Protein 4ICI (pdb70)

Foldseek 3Di:
DWAEEEEEEDQDCQQVVLSVQLCVLVVYHYHYQAFPDHQDPQLVPPVDCPRVQNVLCDLPEGHTDDADPVLVRGQEYEYEAEQDPLAGRRNSVNRPVVGDQQNHEYEYEYEYPDDWNVSHLVVVCVVCVRHNYFYYGYPSDDHSVRSVVVCVVRVHD

B-factor: mean 17.78, std 9.66, range [7.6, 58.86]

CATH classification: 3.40.50.360

Solvent-accessible surface area: 8171 Å² total

Structure (mmCIF, N/CA/C/O backbone):
data_4ICI
#
_entry.id   4ICI
#
_cell.length_a   85.625
_cell.length_b   85.625
_cell.length_c   58.134
_cell.angle_alpha   90.000
_cell.angle_beta   90.000
_cell.angle_gamma   90.000
#
_symmetry.space_group_name_H-M   'I 41'
#
loop_
_entity.id
_entity.type
_entity.pdbx_description
1 polymer 'Putative flavoprotein'
2 non-polymer 'FLAVIN MONONUCLEOTIDE'
3 non-polymer 'UNKNOWN LIGAND'
4 non-polymer '4-(2-HYDROXYETHYL)-1-PIPERAZINE ETHANESULFONIC ACID'
5 non-polymer 1,2-ETHANEDIOL
6 water water
#
loop_
_atom_site.group_PDB
_atom_site.id
_atom_site.type_symbol
_atom_site.label_atom_id
_atom_site.label_alt_id
_atom_site.label_comp_id
_atom_site.label_asym_id
_atom_site.label_entity_id
_atom_site.label_seq_id
_atom_site.pdbx_PDB_ins_code
_atom_site.Cartn_x
_atom_site.Cartn_y
_atom_site.Cartn_z
_atom_site.occupancy
_atom_site.B_iso_or_equiv
_atom_site.auth_seq_id
_atom_site.auth_comp_id
_atom_site.auth_asym_id
_atom_site.auth_atom_id
_atom_site.pdbx_PDB_model_num
ATOM 1 N N . ASN A 1 13 ? 59.271 5.508 10.844 1.00 47.49 32 ASN A N 1
ATOM 2 C CA . ASN A 1 13 ? 58.589 6.260 11.937 1.00 45.62 32 ASN A CA 1
ATOM 3 C C . ASN A 1 13 ? 57.151 6.641 11.559 1.00 41.56 32 ASN A C 1
ATOM 4 O O . ASN A 1 13 ? 56.750 6.600 10.390 1.00 40.74 32 ASN A O 1
ATOM 9 N N . SER A 1 14 ? 56.385 7.019 12.572 1.00 37.23 33 SER A N 1
ATOM 10 C CA . SER A 1 14 ? 54.970 7.309 12.397 1.00 31.42 33 SER A CA 1
ATOM 11 C C . SER A 1 14 ? 54.701 8.611 11.620 1.00 26.90 33 SER A C 1
ATOM 12 O O . SER A 1 14 ? 55.516 9.549 11.650 1.00 27.78 33 SER A O 1
ATOM 15 N N . LYS A 1 15 ? 53.560 8.671 10.932 1.00 20.44 34 LYS A N 1
ATOM 16 C CA . LYS A 1 15 ? 53.021 9.974 10.512 1.00 18.63 34 LYS A CA 1
ATOM 17 C C . LYS A 1 15 ? 52.186 10.515 11.686 1.00 15.54 34 LYS A C 1
ATOM 18 O O . LYS A 1 15 ? 51.257 9.843 12.154 1.00 15.97 34 LYS A O 1
ATOM 24 N N . ILE A 1 16 ? 52.550 11.704 12.156 1.00 14.24 35 ILE A N 1
ATOM 25 C CA . ILE A 1 16 ? 52.037 12.265 13.407 1.00 13.43 35 ILE A CA 1
ATOM 26 C C . ILE A 1 16 ? 51.218 13.531 13.130 1.00 12.47 35 ILE A C 1
ATOM 27 O O . ILE A 1 16 ? 51.660 14.425 12.402 1.00 14.51 35 ILE A O 1
ATOM 32 N N . LEU A 1 17 ? 50.015 13.564 13.700 1.00 11.87 36 LEU A N 1
ATOM 33 C CA . LEU A 1 17 ? 49.191 14.753 13.769 1.00 11.77 36 LEU A CA 1
ATOM 34 C C . LEU A 1 17 ? 49.082 15.244 15.192 1.00 10.38 36 LEU A C 1
ATOM 35 O O . LEU A 1 17 ? 48.911 14.438 16.126 1.00 11.18 36 LEU A O 1
ATOM 40 N N . VAL A 1 18 ? 49.221 16.562 15.341 1.00 10.40 37 VAL A N 1
ATOM 41 C CA . VAL A 1 18 ? 48.977 17.264 16.595 1.00 10.04 37 VAL A CA 1
ATOM 42 C C . VAL A 1 18 ? 47.703 18.084 16.391 1.00 9.52 37 VAL A C 1
ATOM 43 O O . VAL A 1 18 ? 47.745 19.159 15.792 1.00 11.50 37 VAL A O 1
ATOM 47 N N . ALA A 1 19 ? 46.591 17.541 16.857 1.00 10.00 38 ALA A N 1
ATOM 48 C CA . ALA A 1 19 ? 45.305 18.235 16.825 1.00 9.42 38 ALA A CA 1
ATOM 49 C C . ALA A 1 19 ? 45.129 18.962 18.146 1.00 9.54 38 ALA A C 1
ATOM 50 O O . ALA A 1 19 ? 45.492 18.433 19.199 1.00 11.79 38 ALA A O 1
ATOM 52 N N . TYR A 1 20 ? 44.573 20.171 18.106 1.00 8.89 39 TYR A N 1
ATOM 53 C CA . TYR A 1 20 ? 44.402 20.909 19.336 1.00 9.28 39 TYR A CA 1
ATOM 54 C C . TYR A 1 20 ? 43.307 21.935 19.251 1.00 9.35 39 TYR A C 1
ATOM 55 O O . TYR A 1 20 ? 43.083 22.520 18.177 1.00 10.21 39 TYR A O 1
ATOM 64 N N . PHE A 1 21 ? 42.673 22.156 20.393 1.00 9.33 40 PHE A N 1
ATOM 65 C CA . PHE A 1 21 ? 41.785 23.290 20.598 1.00 9.49 40 PHE A CA 1
ATOM 66 C C . PHE A 1 21 ? 42.480 24.267 21.548 1.00 9.94 40 PHE A C 1
ATOM 67 O O . PHE A 1 21 ? 43.082 23.874 22.555 1.00 9.11 40 PHE A O 1
ATOM 75 N N . SER A 1 22 ? 42.400 25.550 21.208 1.00 10.44 41 SER A N 1
ATOM 76 C CA . SER A 1 22 ? 42.934 26.600 22.047 1.00 11.33 41 SER A CA 1
ATOM 77 C C . SER A 1 22 ? 42.008 27.798 21.963 1.00 10.14 41 SER A C 1
ATOM 78 O O . SER A 1 22 ? 41.731 28.297 20.865 1.00 11.58 41 SER A O 1
ATOM 81 N N . ALA A 1 23 ? 41.530 28.261 23.105 1.00 10.47 42 ALA A N 1
ATOM 82 C CA . ALA A 1 23 ? 40.665 29.439 23.143 1.00 11.58 42 ALA A CA 1
ATOM 83 C C . ALA A 1 23 ? 41.424 30.744 23.298 1.00 13.76 42 ALA A C 1
ATOM 84 O O . ALA A 1 23 ? 41.009 31.769 22.713 1.00 17.86 42 ALA A O 1
ATOM 86 N N . THR A 1 24 ? 42.502 30.739 24.092 1.00 12.24 43 THR A N 1
ATOM 87 C CA . THR A 1 24 ? 43.328 31.935 24.273 1.00 14.05 43 THR A CA 1
ATOM 88 C C . THR A 1 24 ? 44.817 31.786 23.947 1.00 14.62 43 THR A C 1
ATOM 89 O O . THR A 1 24 ? 45.638 32.619 24.385 1.00 18.92 43 THR A O 1
ATOM 93 N N . GLY A 1 25 ? 45.173 30.765 23.177 1.00 12.21 44 GLY A N 1
ATOM 94 C CA . GLY A 1 25 ? 46.519 30.656 22.643 1.00 12.08 44 GLY A CA 1
ATOM 95 C C . GLY A 1 25 ? 47.496 29.784 23.413 1.00 11.97 44 GLY A C 1
ATOM 96 O O . GLY A 1 25 ? 48.529 29.410 22.876 1.00 13.01 44 GLY A O 1
ATOM 97 N N . THR A 1 26 ? 47.206 29.502 24.690 1.00 11.56 45 THR A N 1
ATOM 98 C CA . THR A 1 26 ? 48.170 28.803 25.551 1.00 12.55 45 THR A CA 1
ATOM 99 C C . THR A 1 26 ? 48.422 27.379 25.036 1.00 11.65 45 THR A C 1
ATOM 100 O O . THR A 1 26 ? 49.555 26.927 24.917 1.00 12.47 45 THR A O 1
ATOM 104 N N . THR A 1 27 ? 47.342 26.675 24.735 1.00 10.80 46 THR A N 1
ATOM 105 C CA . THR A 1 27 ? 47.451 25.321 24.207 1.00 11.47 46 THR A CA 1
ATOM 106 C C . THR A 1 27 ? 48.021 25.325 22.804 1.00 10.75 46 THR A C 1
ATOM 107 O O . THR A 1 27 ? 48.738 24.386 22.426 1.00 10.91 46 THR A O 1
ATOM 111 N N . ALA A 1 28 ? 47.722 26.351 22.012 1.00 10.73 47 ALA A N 1
ATOM 112 C CA . ALA A 1 28 ? 48.323 26.452 20.679 1.00 9.11 47 ALA A CA 1
ATOM 113 C C . ALA A 1 28 ? 49.860 26.493 20.780 1.00 10.84 47 ALA A C 1
ATOM 114 O O . ALA A 1 28 ? 50.572 25.887 19.975 1.00 11.20 47 ALA A O 1
ATOM 116 N N . ARG A 1 29 ? 50.368 27.240 21.763 1.00 11.48 48 ARG A N 1
ATOM 117 C CA . ARG A 1 29 ? 51.813 27.340 21.920 1.00 12.72 48 ARG A CA 1
ATOM 118 C C . ARG A 1 29 ? 52.412 26.005 22.337 1.00 11.29 48 ARG A C 1
ATOM 119 O O . ARG A 1 29 ? 53.472 25.608 21.816 1.00 12.87 48 ARG A O 1
ATOM 127 N N . ALA A 1 30 ? 51.731 25.286 23.238 1.00 11.68 49 ALA A N 1
ATOM 128 C CA . ALA A 1 30 ? 52.163 23.943 23.618 1.00 10.94 49 ALA A CA 1
ATOM 129 C C . ALA A 1 30 ? 52.156 23.010 22.400 1.00 9.41 49 ALA A C 1
ATOM 130 O O . ALA A 1 30 ? 53.098 22.245 22.162 1.00 12.15 49 ALA A O 1
ATOM 132 N N . ALA A 1 31 ? 51.083 23.070 21.630 1.00 10.33 50 ALA A N 1
ATOM 133 C CA . ALA A 1 31 ? 50.960 22.260 20.432 1.00 9.26 50 ALA A CA 1
ATOM 134 C C . ALA A 1 31 ? 52.095 22.516 19.431 1.00 10.63 50 ALA A C 1
ATOM 135 O O . ALA A 1 31 ? 52.609 21.606 18.783 1.00 11.10 50 ALA A O 1
ATOM 137 N N . GLU A 1 32 ? 52.420 23.791 19.257 1.00 9.94 51 GLU A N 1
ATOM 138 C CA . GLU A 1 32 ? 53.492 24.179 18.326 1.00 10.97 51 GLU A CA 1
ATOM 139 C C . GLU A 1 32 ? 54.837 23.601 18.743 1.00 9.89 51 GLU A C 1
ATOM 140 O O . GLU A 1 32 ? 55.585 23.090 17.889 1.00 12.08 51 GLU A O 1
ATOM 146 N N . LYS A 1 33 ? 55.121 23.650 20.045 1.00 11.08 52 LYS A N 1
ATOM 147 C CA . LYS A 1 33 ? 56.361 23.056 20.562 1.00 12.58 52 LYS A CA 1
ATOM 148 C C . LYS A 1 33 ? 56.365 21.537 20.344 1.00 12.48 52 LYS A C 1
ATOM 149 O O . LYS A 1 33 ? 57.369 20.958 19.920 1.00 14.40 52 LYS A O 1
ATOM 155 N N . LEU A 1 34 ? 55.234 20.889 20.643 1.00 12.22 53 LEU A N 1
ATOM 156 C CA . LEU A 1 34 ? 55.119 19.447 20.429 1.00 11.99 53 LEU A CA 1
ATOM 157 C C . LEU A 1 34 ? 55.321 19.070 18.962 1.00 13.07 53 LEU A C 1
ATOM 158 O O . LEU A 1 34 ? 56.110 18.179 18.629 1.00 13.39 53 LEU A O 1
ATOM 163 N N . GLY A 1 35 ? 54.612 19.757 18.066 1.00 11.55 54 GLY A N 1
ATOM 164 C CA . GLY A 1 35 ? 54.722 19.459 16.653 1.00 11.67 54 GLY A CA 1
ATOM 165 C C . GLY A 1 35 ? 56.137 19.679 16.128 1.00 12.18 54 GLY A C 1
ATOM 166 O O . GLY A 1 35 ? 56.637 18.858 15.369 1.00 14.94 54 GLY A O 1
ATOM 167 N N . ALA A 1 36 ? 56.776 20.775 16.556 1.00 13.21 55 ALA A N 1
ATOM 168 C CA . ALA A 1 36 ? 58.183 21.051 16.188 1.00 14.88 55 ALA A CA 1
ATOM 169 C C . ALA A 1 36 ? 59.097 19.926 16.655 1.00 16.96 55 ALA A C 1
ATOM 170 O O . ALA A 1 36 ? 59.984 19.491 15.905 1.00 20.43 55 ALA A O 1
ATOM 172 N N . ALA A 1 37 ? 58.837 19.412 17.851 1.00 14.99 56 ALA A N 1
ATOM 173 C CA . ALA A 1 37 ? 59.733 18.416 18.449 1.00 15.16 56 ALA A CA 1
ATOM 174 C C . ALA A 1 37 ? 59.659 17.093 17.701 1.00 16.23 56 ALA A C 1
ATOM 175 O O . ALA A 1 37 ? 60.673 16.390 17.549 1.00 20.77 56 ALA A O 1
ATOM 177 N N . VAL A 1 38 ? 58.459 16.725 17.270 1.00 16.72 57 VAL A N 1
ATOM 178 C CA . VAL A 1 38 ? 58.218 15.420 16.626 1.00 17.88 57 VAL A CA 1
ATOM 179 C C . VAL A 1 38 ? 58.125 15.476 15.106 1.00 17.50 57 VAL A C 1
ATOM 180 O O . VAL A 1 38 ? 57.998 14.437 14.462 1.00 20.86 57 VAL A O 1
ATOM 184 N N . GLY A 1 39 ? 58.200 16.675 14.527 1.00 17.41 58 GLY A N 1
ATOM 185 C CA . GLY A 1 39 ? 57.993 16.837 13.098 1.00 17.12 58 GLY A CA 1
ATOM 186 C C . GLY A 1 39 ? 56.590 16.506 12.660 1.00 17.28 58 GLY A C 1
ATOM 187 O O . GLY A 1 39 ? 56.393 15.984 11.559 1.00 20.82 58 GLY A O 1
ATOM 188 N N . GLY A 1 40 ? 55.618 16.821 13.522 1.00 15.64 59 GLY A N 1
ATOM 189 C CA . GLY A 1 40 ? 54.236 16.522 13.236 1.00 16.67 59 GLY A CA 1
ATOM 190 C C . GLY A 1 40 ? 53.503 17.659 12.543 1.00 15.32 59 GLY A C 1
ATOM 191 O O . GLY A 1 40 ? 53.850 18.832 12.706 1.00 19.22 59 GLY A O 1
ATOM 192 N N . ASP A 1 41 ? 52.468 17.301 11.802 1.00 13.98 60 ASP A N 1
ATOM 193 C CA . ASP A 1 41 ? 51.544 18.283 11.249 1.00 12.94 60 ASP A CA 1
ATOM 194 C C . ASP A 1 41 ? 50.678 1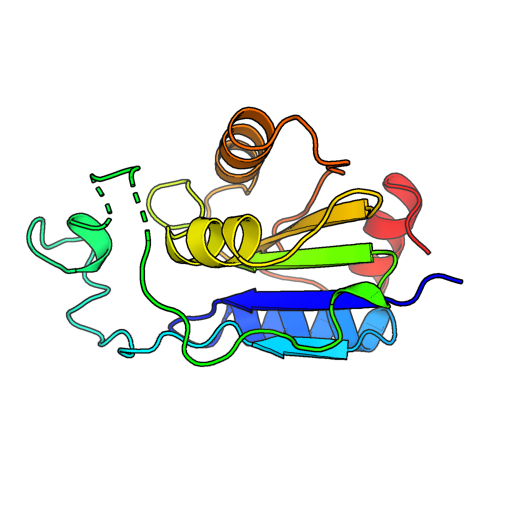8.782 12.384 1.00 12.54 60 ASP A C 1
ATOM 195 O O . ASP A 1 41 ? 50.369 18.012 13.271 1.00 15.02 60 ASP A O 1
ATOM 200 N N . LEU A 1 42 ? 50.272 20.051 12.342 1.00 11.81 61 LEU A N 1
ATOM 201 C CA . LEU A 1 42 ? 49.323 20.590 13.304 1.00 11.43 61 LEU A CA 1
ATOM 202 C C . LEU A 1 42 ? 47.966 20.824 12.655 1.00 12.64 61 LEU A C 1
ATOM 203 O O . LEU A 1 42 ? 47.907 21.287 11.510 1.00 15.08 61 LEU A O 1
ATOM 208 N N . TYR A 1 43 ? 46.902 20.513 13.405 1.00 11.99 62 TYR A N 1
ATOM 209 C CA . TYR A 1 43 ? 45.529 20.732 13.001 1.00 11.95 62 TYR A CA 1
ATOM 210 C C . TYR A 1 43 ? 44.824 21.512 14.123 1.00 11.13 62 TYR A C 1
ATOM 211 O O . TYR A 1 43 ? 44.459 20.950 15.162 1.00 10.76 62 TYR A O 1
ATOM 220 N N . PRO A 1 44 ? 44.643 22.834 13.924 1.00 11.45 63 PRO A N 1
ATOM 221 C CA . PRO A 1 44 ? 43.837 23.584 14.849 1.00 10.60 63 PRO A CA 1
ATOM 222 C C . PRO A 1 44 ? 42.357 23.175 14.706 1.00 10.53 63 PRO A C 1
ATOM 223 O O . PRO A 1 44 ? 41.775 23.207 13.607 1.00 13.25 63 PRO A O 1
ATOM 227 N N . ILE A 1 45 ? 41.763 22.788 15.826 1.00 10.36 64 ILE A N 1
ATOM 228 C CA . ILE A 1 45 ? 40.341 22.449 15.895 1.00 10.84 64 ILE A CA 1
ATOM 229 C C . ILE A 1 45 ? 39.612 23.776 16.082 1.00 11.32 64 ILE A C 1
ATOM 230 O O . ILE A 1 45 ? 39.594 24.312 17.197 1.00 13.05 64 ILE A O 1
ATOM 235 N N . ALA A 1 46 ? 39.073 24.319 14.983 1.00 11.98 65 ALA A N 1
ATOM 236 C CA . ALA A 1 46 ? 38.508 25.653 14.988 1.00 12.13 65 ALA A CA 1
ATOM 237 C C . ALA A 1 46 ? 37.006 25.589 15.202 1.00 10.91 65 ALA A C 1
ATOM 238 O O . ALA A 1 46 ? 36.285 24.950 14.432 1.00 12.96 65 ALA A O 1
ATOM 240 N N . PRO A 1 47 ? 36.516 26.228 16.253 1.00 10.26 66 PRO A N 1
ATOM 241 C CA . PRO A 1 47 ? 35.076 26.294 16.414 1.00 10.53 66 PRO A CA 1
ATOM 242 C C . PRO A 1 47 ? 34.377 27.071 15.298 1.00 9.95 66 PRO A C 1
ATOM 243 O O . PRO A 1 47 ? 34.851 28.116 14.865 1.00 11.47 66 PRO A O 1
ATOM 247 N N . ALA A 1 48 ? 33.233 26.574 14.862 1.00 9.73 67 ALA A N 1
ATOM 248 C CA . ALA A 1 48 ? 32.423 27.280 13.900 1.00 9.45 67 ALA A CA 1
ATOM 249 C C . ALA A 1 48 ? 31.971 28.651 14.434 1.00 9.24 67 ALA A C 1
ATOM 250 O O . ALA A 1 48 ? 31.859 29.606 13.663 1.00 12.67 67 ALA A O 1
ATOM 252 N N . GLN A 1 49 ? 31.728 28.730 15.736 1.00 9.22 68 GLN A N 1
ATOM 253 C CA . GLN A 1 49 ? 31.457 29.987 16.406 1.00 9.79 68 GLN A CA 1
ATOM 254 C C . GLN A 1 49 ? 32.552 30.221 17.429 1.00 9.33 68 GLN A C 1
ATOM 255 O O . GLN A 1 49 ? 32.615 29.528 18.457 1.00 10.82 68 GLN A O 1
ATOM 261 N N . PRO A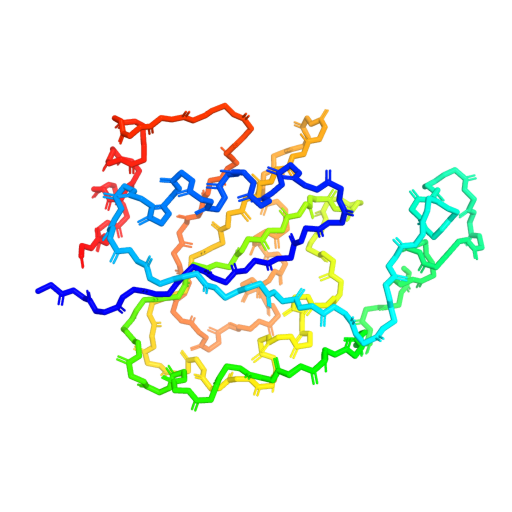 1 50 ? 33.452 31.187 17.160 1.00 9.28 69 PRO A N 1
ATOM 262 C CA . PRO A 1 50 ? 34.539 31.472 18.109 1.00 9.87 69 PRO A CA 1
ATOM 263 C C . PRO A 1 50 ? 34.090 31.768 19.536 1.00 10.00 69 PRO A C 1
ATOM 264 O O . PRO A 1 50 ? 33.027 32.338 19.754 1.00 10.51 69 PRO A O 1
ATOM 268 N N . TYR A 1 51 ? 34.946 31.413 20.503 1.00 10.96 70 TYR A N 1
ATOM 269 C CA . TYR A 1 51 ? 34.714 31.701 21.899 1.00 9.40 70 TYR A CA 1
ATOM 270 C C . TYR A 1 51 ? 35.187 33.100 22.240 1.00 11.57 70 TYR A C 1
ATOM 271 O O . TYR A 1 51 ? 36.360 33.437 22.040 1.00 14.15 70 TYR A O 1
ATOM 280 N N . THR A 1 52 ? 34.264 33.890 22.759 1.00 11.09 71 THR A N 1
ATOM 281 C CA . THR A 1 52 ? 34.554 35.231 23.269 1.00 11.61 71 THR A CA 1
ATOM 282 C C . THR A 1 52 ? 35.030 35.175 24.728 1.00 12.89 71 THR A C 1
ATOM 283 O O . THR A 1 52 ? 34.903 34.176 25.424 1.00 11.70 71 THR A O 1
ATOM 287 N N . SER A 1 53 ? 35.556 36.293 25.223 1.00 12.54 72 SER A N 1
ATOM 288 C CA A SER A 1 53 ? 35.915 36.359 26.643 0.60 12.84 72 SER A CA 1
ATOM 289 C CA B SER A 1 53 ? 35.915 36.402 26.645 0.40 13.17 72 SER A CA 1
ATOM 290 C C . SER A 1 53 ? 34.706 36.072 27.528 1.00 12.93 72 SER A C 1
ATOM 291 O O . SER A 1 53 ? 34.813 35.349 28.525 1.00 13.90 72 SER A O 1
ATOM 296 N N . ALA A 1 54 ? 33.540 36.607 27.165 1.00 11.97 73 ALA A N 1
ATOM 297 C CA . ALA A 1 54 ? 32.335 36.344 27.921 1.00 13.31 73 ALA A CA 1
ATOM 298 C C . ALA A 1 54 ? 32.004 34.850 27.947 1.00 11.48 73 ALA A C 1
ATOM 299 O O . ALA A 1 54 ? 31.609 34.311 28.987 1.00 12.71 73 ALA A O 1
ATOM 301 N N . ASP A 1 55 ? 32.157 34.190 26.802 1.00 10.84 74 ASP A N 1
ATOM 302 C CA . 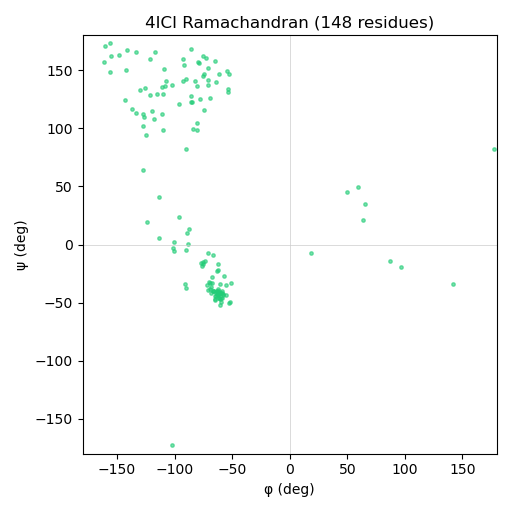ASP A 1 55 ? 31.927 32.761 26.714 1.00 11.47 74 ASP A CA 1
ATOM 303 C C . ASP A 1 55 ? 32.773 31.983 27.715 1.00 10.74 74 ASP A C 1
ATOM 304 O O . ASP A 1 55 ? 32.360 30.916 28.187 1.00 11.53 74 ASP A O 1
ATOM 309 N N . LEU A 1 56 ? 33.989 32.482 27.954 1.00 11.65 75 LEU A N 1
ATOM 310 C CA . LEU A 1 56 ? 34.982 31.824 28.814 1.00 11.52 75 LEU A CA 1
ATOM 311 C C . LEU A 1 56 ? 34.902 32.205 30.295 1.00 12.00 75 LEU A C 1
ATOM 312 O O . LEU A 1 56 ? 35.761 31.815 31.084 1.00 14.16 75 LEU A O 1
ATOM 317 N N . ASP A 1 57 ? 33.852 32.915 30.685 1.00 12.64 76 ASP A N 1
ATOM 318 C CA . ASP A 1 57 ? 33.724 33.386 32.055 1.00 14.35 76 ASP A CA 1
ATOM 319 C C . ASP A 1 57 ? 33.205 32.252 32.932 1.00 15.21 76 ASP A C 1
ATOM 320 O O . ASP A 1 57 ? 32.001 31.988 33.015 1.00 15.74 76 ASP A O 1
ATOM 325 N N . TRP A 1 58 ? 34.141 31.591 33.617 1.00 15.90 77 TRP A N 1
ATOM 326 C CA . TRP A 1 58 ? 33.789 30.494 34.526 1.00 16.28 77 TRP A CA 1
ATOM 327 C C . TRP A 1 58 ? 33.082 30.925 35.809 1.00 18.65 77 TRP A C 1
ATOM 328 O O . TRP A 1 58 ? 32.594 30.072 36.542 1.00 21.04 77 TRP A O 1
ATOM 339 N N . ASN A 1 59 ? 32.998 32.231 36.040 1.00 18.66 78 ASN A N 1
ATOM 340 C CA . ASN A 1 59 ? 32.259 32.768 37.195 1.00 21.56 78 ASN A CA 1
ATOM 341 C C . ASN A 1 59 ? 30.788 33.042 36.865 1.00 21.47 78 ASN A C 1
ATOM 342 O O . ASN A 1 59 ? 29.988 33.409 37.738 1.00 24.81 78 ASN A O 1
ATOM 347 N N . ASN A 1 60 ? 30.410 32.863 35.599 1.00 18.22 79 ASN A N 1
ATOM 348 C CA . ASN A 1 60 ? 29.026 33.061 35.175 1.00 16.76 79 ASN A CA 1
ATOM 349 C C . ASN A 1 60 ? 28.446 31.710 34.820 1.00 17.51 79 ASN A C 1
ATOM 350 O O . ASN A 1 60 ? 28.872 31.097 33.826 1.00 16.90 79 ASN A O 1
ATOM 355 N N . LYS A 1 61 ? 27.488 31.250 35.625 1.00 19.46 80 LYS A N 1
ATOM 356 C CA . LYS A 1 61 ? 26.831 29.960 35.395 1.00 21.04 80 LYS A CA 1
ATOM 357 C C . LYS A 1 61 ? 26.071 29.891 34.058 1.00 19.01 80 LYS A C 1
ATOM 358 O O . LYS A 1 61 ? 25.728 28.795 33.574 1.00 20.59 80 LYS A O 1
ATOM 361 N N . ARG A 1 62 ? 25.800 31.046 33.456 1.00 19.02 81 ARG A N 1
ATOM 362 C CA . ARG A 1 62 ? 25.092 31.118 32.183 1.00 18.66 81 ARG A CA 1
ATOM 363 C C . ARG A 1 62 ? 26.033 31.342 30.990 1.00 16.49 81 ARG A C 1
ATOM 364 O O . ARG A 1 62 ? 25.574 31.447 29.864 1.00 17.27 81 ARG A O 1
ATOM 368 N N . SER A 1 63 ? 27.343 31.399 31.216 1.00 14.37 82 SER A N 1
ATOM 369 C CA . SER A 1 63 ? 28.262 31.530 30.083 1.00 13.74 82 SER A CA 1
ATOM 370 C C . SER A 1 63 ? 28.220 30.303 29.197 1.00 13.48 82 SER A C 1
ATOM 371 O O . SER A 1 63 ? 27.892 29.189 29.659 1.00 13.11 82 SER A O 1
ATOM 374 N N . ARG A 1 64 ? 28.635 3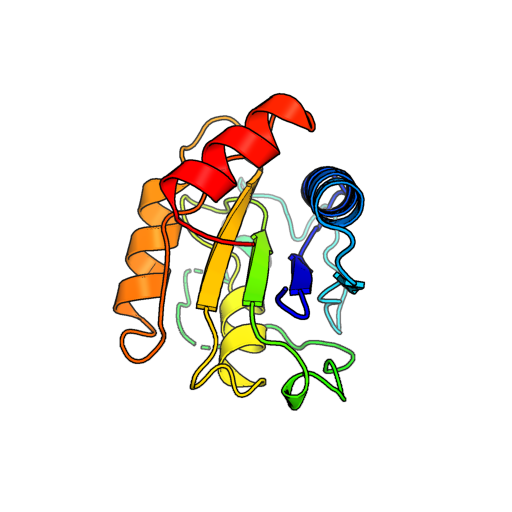0.489 27.949 1.00 11.83 83 ARG A N 1
ATOM 375 C CA . ARG A 1 64 ? 28.659 29.396 26.999 1.00 11.15 83 ARG A CA 1
ATOM 376 C C . ARG A 1 64 ? 29.472 28.215 27.536 1.00 11.46 83 ARG A C 1
ATOM 377 O O . ARG A 1 64 ? 29.033 27.059 27.452 1.00 11.08 83 ARG A O 1
ATOM 385 N N . SER A 1 65 ? 30.628 28.509 28.124 1.00 10.78 84 SER A N 1
ATOM 386 C CA . SER A 1 65 ? 31.485 27.433 28.625 1.00 10.00 84 SER A CA 1
ATOM 387 C C . SER A 1 65 ? 30.853 26.726 29.827 1.00 10.19 84 SER A C 1
ATOM 388 O O . SER A 1 65 ? 30.941 25.508 29.927 1.00 11.37 84 SER A O 1
ATOM 391 N N . SER A 1 66 ? 30.162 27.466 30.692 1.00 11.10 85 SER A N 1
ATOM 392 C CA . SER A 1 66 ? 29.497 26.822 31.827 1.00 12.41 85 SER A CA 1
ATOM 393 C C . SER A 1 66 ? 28.388 25.892 31.371 1.00 12.19 85 SER A C 1
ATOM 394 O O . SER A 1 66 ? 28.250 24.785 31.877 1.00 13.25 85 SER A O 1
ATOM 397 N N . VAL A 1 67 ? 27.591 26.357 30.417 1.00 12.67 86 VAL A N 1
ATOM 398 C CA . VAL A 1 67 ? 26.480 25.572 29.858 1.00 13.71 86 VAL A CA 1
ATOM 399 C C . VAL A 1 67 ? 27.019 24.305 29.191 1.00 11.88 86 VAL A C 1
ATOM 400 O O . VAL A 1 67 ? 26.513 23.212 29.400 1.00 13.13 86 VAL A O 1
ATOM 404 N N . GLU A 1 68 ? 28.121 24.445 28.456 1.00 11.76 87 GLU A N 1
ATOM 405 C CA A GLU A 1 68 ? 28.790 23.295 27.814 0.50 12.42 87 GLU A CA 1
ATOM 406 C CA B GLU A 1 68 ? 28.695 23.324 27.779 0.50 12.25 87 GLU A CA 1
ATOM 407 C C . GLU A 1 68 ? 29.226 22.280 28.806 1.00 11.81 87 GLU A C 1
ATOM 408 O O . GLU A 1 68 ? 29.044 21.083 28.630 1.00 13.60 87 GLU A O 1
ATOM 427 N N . ASN A 1 70 ? 28.193 21.727 31.737 1.00 13.61 89 ASN A N 1
ATOM 428 C CA . ASN A 1 70 ? 27.054 21.080 32.373 1.00 14.94 89 ASN A CA 1
ATOM 429 C C . ASN A 1 70 ? 26.267 20.102 31.500 1.00 14.96 89 ASN A C 1
ATOM 430 O O . ASN A 1 70 ? 25.398 19.382 32.000 1.00 18.91 89 ASN A O 1
ATOM 435 N N . ASP A 1 71 ? 26.583 20.035 30.216 1.00 13.30 90 ASP A N 1
ATOM 436 C CA . ASP A 1 71 ? 25.895 19.187 29.262 1.00 13.19 90 ASP A CA 1
ATOM 437 C C . ASP A 1 71 ? 26.891 18.269 28.549 1.00 12.01 90 ASP A C 1
ATOM 438 O O . ASP A 1 71 ? 27.462 18.626 27.519 1.00 11.93 90 ASP A O 1
ATOM 443 N N . PRO A 1 72 ? 27.069 17.050 29.066 1.00 10.51 91 PRO A N 1
ATOM 444 C CA . PRO A 1 72 ? 28.033 16.158 28.447 1.00 11.19 91 PRO A CA 1
ATOM 445 C C . PRO A 1 72 ? 27.702 15.667 27.050 1.00 11.70 91 PRO A C 1
ATOM 446 O O . PRO A 1 72 ? 28.585 15.037 26.402 1.00 12.61 91 PRO A O 1
ATOM 450 N N . LYS A 1 73 ? 26.486 15.941 26.575 1.00 11.50 92 LYS A N 1
ATOM 451 C CA A LYS A 1 73 ? 26.127 15.530 25.227 0.50 11.85 92 LYS A CA 1
ATOM 452 C CA B LYS A 1 73 ? 26.070 15.552 25.237 0.50 12.43 92 LYS A CA 1
ATOM 453 C C . LYS A 1 73 ? 26.319 16.677 24.214 1.00 11.36 92 LYS A C 1
ATOM 454 O O . LYS A 1 73 ? 26.166 16.470 23.007 1.00 13.26 92 LYS A O 1
ATOM 478 N N . ARG A 1 75 ? 27.969 19.138 21.636 1.00 10.33 94 ARG A N 1
ATOM 479 C CA . ARG A 1 75 ? 29.002 18.944 20.632 1.00 9.69 94 ARG A CA 1
ATOM 480 C C . ARG A 1 75 ? 29.222 20.238 19.842 1.00 10.34 94 ARG A C 1
ATOM 481 O O . ARG A 1 75 ? 28.678 20.430 18.757 1.00 11.72 94 ARG A O 1
ATOM 489 N N . PRO A 1 76 ? 30.020 21.140 20.428 1.00 8.91 95 PRO A N 1
ATOM 490 C CA . PRO A 1 76 ? 30.286 22.404 19.741 1.00 9.50 95 PRO A CA 1
ATOM 491 C C . PRO A 1 76 ? 30.802 22.161 18.345 1.00 10.02 95 PRO A C 1
ATOM 492 O O . PRO A 1 76 ? 31.664 21.323 18.130 1.00 10.11 95 PRO A O 1
ATOM 496 N N . ALA A 1 77 ? 30.248 22.894 17.390 1.00 10.19 96 ALA A N 1
ATOM 497 C CA . ALA A 1 77 ? 30.517 22.660 15.987 1.00 9.90 96 ALA A CA 1
ATOM 498 C C . ALA A 1 77 ? 31.940 23.077 15.609 1.00 9.86 96 ALA A C 1
ATOM 499 O O . ALA A 1 77 ? 32.487 24.089 16.105 1.00 10.50 96 ALA A O 1
ATOM 501 N N . ILE A 1 78 ? 32.542 22.270 14.741 1.00 10.58 97 ILE A N 1
ATOM 502 C CA . ILE A 1 78 ? 33.885 22.500 14.199 1.00 10.61 97 ILE A CA 1
ATOM 503 C C . ILE A 1 78 ? 33.743 23.055 12.773 1.00 11.68 97 ILE A C 1
ATOM 504 O O . ILE A 1 78 ? 32.943 22.548 11.983 1.00 12.48 97 ILE A O 1
ATOM 509 N N . LYS A 1 79 ? 34.544 24.052 12.429 1.00 12.03 98 LYS A N 1
ATOM 510 C CA A LYS A 1 79 ? 34.523 24.638 11.085 0.50 15.16 98 LYS A CA 1
ATOM 511 C CA B LYS A 1 79 ? 34.486 24.652 11.113 0.50 14.40 98 LYS A CA 1
ATOM 512 C C . LYS A 1 79 ? 34.782 23.644 9.984 1.00 16.59 98 LYS A C 1
ATOM 513 O O . LYS A 1 79 ? 33.981 23.493 9.041 1.00 19.02 98 LYS A O 1
ATOM 524 N N . SER A 1 80 ? 35.925 22.966 10.073 1.00 15.84 99 SER A N 1
ATOM 525 C CA A SER A 1 80 ? 36.410 22.102 8.991 0.70 18.73 99 SER A CA 1
ATOM 526 C CA B SER A 1 80 ? 36.327 22.061 9.007 0.30 18.27 99 SER A CA 1
ATOM 527 C C . SER A 1 80 ? 37.103 20.893 9.568 1.00 16.97 99 SER A C 1
ATOM 528 O O . SER A 1 80 ? 37.982 21.064 10.437 1.00 18.13 99 SER A O 1
ATOM 533 N N . LYS A 1 81 ? 36.750 19.705 9.084 1.00 17.78 100 LYS A N 1
ATOM 534 C CA . LYS A 1 81 ? 37.451 18.475 9.479 1.00 18.12 100 LYS A CA 1
ATOM 535 C C . LYS A 1 81 ? 38.832 18.400 8.854 1.00 17.28 100 LYS A C 1
ATOM 536 O O . LYS A 1 81 ? 39.152 19.065 7.853 1.00 18.40 100 LYS A O 1
ATOM 542 N N . LYS A 1 82 ? 39.659 17.560 9.466 1.00 16.86 101 LYS A N 1
ATOM 543 C CA . LYS A 1 82 ? 40.950 17.209 8.897 1.00 16.63 101 LYS A CA 1
ATOM 544 C C . LYS A 1 82 ? 40.759 16.132 7.828 1.00 18.48 101 LYS A C 1
ATOM 545 O O . LYS A 1 82 ? 40.535 14.952 8.129 1.00 18.30 101 LYS A O 1
ATOM 551 N N . GLU A 1 83 ? 40.853 16.536 6.572 1.00 22.30 102 GLU A N 1
ATOM 552 C CA . GLU A 1 83 ? 40.422 15.646 5.483 1.00 24.53 102 GLU A CA 1
ATOM 553 C C . GLU A 1 83 ? 41.292 14.392 5.289 1.00 24.03 102 GLU A C 1
ATOM 554 O O . GLU A 1 83 ? 40.793 13.327 4.909 1.00 25.23 102 GLU A O 1
ATOM 557 N N . ASN A 1 84 ? 42.586 14.522 5.552 1.00 22.51 103 ASN A N 1
ATOM 558 C CA . ASN A 1 84 ? 43.531 13.395 5.401 1.00 22.20 103 ASN A CA 1
ATOM 559 C C . ASN A 1 84 ? 43.805 12.647 6.706 1.00 20.96 103 ASN A C 1
ATOM 560 O O . ASN A 1 84 ? 44.855 12.027 6.850 1.00 20.75 103 ASN A O 1
ATOM 565 N N . ILE A 1 85 ? 42.877 12.724 7.658 1.00 19.00 104 ILE A N 1
ATOM 566 C CA . ILE A 1 85 ? 43.057 12.078 8.963 1.00 18.01 104 ILE A CA 1
ATOM 567 C C . ILE A 1 85 ? 43.460 10.601 8.834 1.00 19.06 104 ILE A C 1
ATOM 568 O O . ILE A 1 85 ? 44.226 10.090 9.664 1.00 18.22 104 ILE A O 1
ATOM 573 N N . GLY A 1 86 ? 42.970 9.923 7.792 1.00 19.67 105 GLY A N 1
ATOM 574 C CA . GLY A 1 86 ? 43.278 8.513 7.571 1.00 20.85 105 GLY A CA 1
ATOM 575 C C . GLY A 1 86 ? 44.755 8.178 7.455 1.00 19.77 105 GLY A C 1
ATOM 576 O O . GLY A 1 86 ? 45.158 7.062 7.784 1.00 21.78 105 GLY A O 1
ATOM 577 N N . THR A 1 87 ? 45.562 9.143 7.020 1.00 19.33 106 THR A N 1
ATOM 578 C CA . THR A 1 87 ? 46.994 8.929 6.768 1.00 19.83 106 THR A CA 1
ATOM 579 C C . THR A 1 87 ? 47.859 8.853 8.045 1.00 19.58 106 THR A C 1
ATOM 580 O O . THR A 1 87 ? 49.018 8.406 8.001 1.00 20.88 106 THR A O 1
ATOM 584 N N . TYR A 1 88 ? 47.313 9.289 9.182 1.00 16.05 107 TYR A N 1
ATOM 585 C CA . TYR A 1 88 ? 48.131 9.419 10.390 1.00 14.18 107 TYR A CA 1
ATOM 586 C C . TYR A 1 88 ? 48.130 8.147 11.213 1.00 15.23 107 TYR A C 1
ATOM 587 O O . TYR A 1 88 ? 47.113 7.486 11.351 1.00 18.06 107 TYR A O 1
ATOM 596 N N . ASP A 1 89 ? 49.294 7.848 11.783 1.00 14.59 108 ASP A N 1
ATOM 597 C CA . ASP A 1 89 ? 49.466 6.726 12.697 1.00 15.48 108 ASP A CA 1
ATOM 598 C C . ASP A 1 89 ? 49.250 7.125 14.153 1.00 14.99 108 ASP A C 1
ATOM 599 O O . ASP A 1 89 ? 48.808 6.315 14.959 1.00 14.95 108 ASP A O 1
ATOM 604 N N . VAL A 1 90 ? 49.620 8.356 14.498 1.00 12.96 109 VAL A N 1
ATOM 605 C CA . VAL A 1 90 ? 49.560 8.859 15.872 1.00 13.07 109 VAL A CA 1
ATOM 606 C C . VAL A 1 90 ? 48.841 10.206 15.808 1.00 11.49 109 VAL A C 1
ATOM 607 O O . VAL A 1 90 ? 49.169 11.058 14.953 1.00 12.42 109 VAL A O 1
ATOM 611 N N . VAL A 1 91 ? 47.880 10.401 16.704 1.00 9.80 110 VAL A N 1
ATOM 612 C CA . VAL A 1 91 ? 47.162 11.667 16.805 1.00 9.52 110 VAL A CA 1
ATOM 613 C C . VAL A 1 91 ? 47.234 12.134 18.258 1.00 7.84 110 VAL A C 1
ATOM 614 O O . VAL A 1 91 ? 46.715 11.484 19.196 1.00 10.83 110 VAL A O 1
ATOM 618 N N . PHE A 1 92 ? 47.964 13.236 18.494 1.00 8.61 111 PHE A N 1
ATOM 619 C CA . PHE A 1 92 ? 47.931 13.924 19.772 1.00 8.65 111 PHE A CA 1
ATOM 620 C C . PHE A 1 92 ? 46.703 14.824 19.753 1.00 8.70 111 PHE A C 1
ATOM 621 O O . PHE A 1 92 ? 46.383 15.388 18.694 1.00 10.35 111 PHE A O 1
ATOM 629 N N . ILE A 1 93 ? 46.014 14.915 20.890 1.00 8.26 112 ILE A N 1
ATOM 630 C CA . ILE A 1 93 ? 44.820 15.734 21.016 1.00 9.16 112 ILE A CA 1
ATOM 631 C C . ILE A 1 93 ? 44.988 16.665 22.208 1.00 8.57 112 ILE A C 1
ATOM 632 O O . ILE A 1 93 ? 45.025 16.215 23.361 1.00 8.83 112 ILE A O 1
ATOM 637 N N . GLY A 1 94 ? 45.153 17.968 21.939 1.00 8.93 113 GLY A N 1
ATOM 638 C CA . GLY A 1 94 ? 45.410 18.932 22.959 1.00 8.78 113 GLY A CA 1
ATOM 639 C C . GLY A 1 94 ? 44.265 19.874 23.252 1.00 8.47 113 GLY A C 1
ATOM 640 O O . GLY A 1 94 ? 43.441 20.206 22.377 1.00 9.09 113 GLY A O 1
ATOM 641 N N . TYR A 1 95 ? 44.222 20.327 24.497 1.00 7.69 114 TYR A N 1
ATOM 642 C CA . TYR A 1 95 ? 43.122 21.168 24.978 1.00 7.60 114 TYR A CA 1
ATOM 643 C C . TYR A 1 95 ? 43.520 21.912 26.242 1.00 8.01 114 TYR A C 1
ATOM 644 O O . TYR A 1 95 ? 44.335 21.442 27.023 1.00 8.27 114 TYR A O 1
ATOM 653 N N . PRO A 1 96 ? 42.838 23.025 26.517 1.00 8.57 115 PRO A N 1
ATOM 654 C CA . PRO A 1 96 ? 42.862 23.599 27.850 1.00 8.77 115 PRO A CA 1
ATOM 655 C C . PRO A 1 96 ? 41.978 22.769 28.778 1.00 9.26 115 PRO A C 1
ATOM 656 O O . PRO A 1 96 ? 40.947 22.245 28.341 1.00 10.91 115 PRO A O 1
ATOM 660 N N . ILE A 1 97 ? 42.352 22.636 30.034 1.00 8.87 116 ILE A N 1
ATOM 661 C CA A ILE A 1 97 ? 41.496 21.995 31.048 0.60 10.02 116 ILE A CA 1
ATOM 662 C CA B ILE A 1 97 ? 41.456 21.963 30.965 0.40 9.70 116 ILE A CA 1
ATOM 663 C C . ILE A 1 97 ? 40.372 22.949 31.414 1.00 10.23 116 ILE A C 1
ATOM 664 O O . ILE A 1 97 ? 40.644 24.068 31.812 1.00 10.13 116 ILE A O 1
ATOM 673 N N . TRP A 1 98 ? 39.121 22.536 31.241 1.00 9.50 117 TRP A N 1
ATOM 674 C CA . TRP A 1 98 ? 37.939 23.294 31.640 1.00 9.64 117 TRP A CA 1
ATOM 675 C C . TRP A 1 98 ? 37.149 22.460 32.653 1.00 10.55 117 TRP A C 1
ATOM 676 O O . TRP A 1 98 ? 36.669 21.381 32.332 1.00 10.82 117 TRP A O 1
ATOM 687 N N . TRP A 1 99 ? 37.058 22.964 33.893 1.00 9.86 118 TRP A N 1
ATOM 688 C CA . TRP A 1 99 ? 36.379 22.243 34.962 1.00 10.73 118 TRP A CA 1
ATOM 689 C C . TRP A 1 99 ? 36.869 20.780 35.070 1.00 10.69 118 TRP A C 1
ATOM 690 O O . TRP A 1 99 ? 36.089 19.844 35.227 1.00 10.65 118 TRP A O 1
ATOM 701 N N . ASP A 1 100 ? 38.190 20.617 35.014 1.00 10.06 119 ASP A N 1
ATOM 702 C CA . ASP A 1 100 ? 38.874 19.317 35.138 1.00 10.82 119 ASP A CA 1
ATOM 703 C C . ASP A 1 100 ? 38.541 18.328 34.017 1.00 10.01 119 ASP A C 1
ATOM 704 O O . ASP A 1 100 ? 38.742 17.116 34.183 1.00 11.25 119 ASP A O 1
ATOM 709 N N . LEU A 1 101 ? 38.065 18.853 32.888 1.00 9.19 120 LEU A N 1
ATOM 710 C CA . LEU A 1 101 ? 37.668 18.044 31.749 1.00 8.62 120 LEU A CA 1
ATOM 711 C C . LEU A 1 101 ? 38.228 18.607 30.445 1.00 9.19 120 LEU A C 1
ATOM 712 O O . LEU A 1 101 ? 38.665 19.749 30.381 1.00 10.06 120 LEU A O 1
ATOM 717 N N . ALA A 1 102 ? 38.176 17.798 29.401 1.00 9.44 121 ALA A N 1
ATOM 718 C CA . ALA A 1 102 ? 38.346 18.315 28.040 1.00 9.86 121 ALA A CA 1
ATOM 719 C C . ALA A 1 102 ? 37.118 19.140 27.652 1.00 8.07 121 ALA A C 1
ATOM 720 O O . ALA A 1 102 ? 35.984 18.738 27.900 1.00 9.69 121 ALA A O 1
ATOM 722 N N . PRO A 1 103 ? 37.334 20.298 27.007 1.00 8.55 122 PRO A N 1
ATOM 723 C CA . PRO A 1 103 ? 36.212 20.999 26.380 1.00 8.36 122 PRO A CA 1
ATOM 724 C C . PRO A 1 103 ? 35.428 20.090 25.452 1.00 7.97 122 PRO A C 1
ATOM 725 O O . PRO A 1 103 ? 36.007 19.201 24.804 1.00 9.17 122 PRO A O 1
ATOM 729 N N . ARG A 1 104 ? 34.114 20.314 25.376 1.00 8.60 123 ARG A N 1
ATOM 730 C CA . ARG A 1 104 ? 33.265 19.432 24.587 1.00 8.56 123 ARG A CA 1
ATOM 731 C C . ARG A 1 104 ? 33.584 19.407 23.095 1.00 8.12 123 ARG A C 1
ATOM 732 O O . ARG A 1 104 ? 33.266 18.434 22.422 1.00 7.95 123 ARG A O 1
ATOM 740 N N . ILE A 1 105 ? 34.244 20.445 22.584 1.00 8.07 124 ILE A N 1
ATOM 741 C CA . ILE A 1 105 ? 34.669 20.399 21.184 1.00 8.70 124 ILE A CA 1
ATOM 742 C C . ILE A 1 105 ? 35.670 19.270 20.909 1.00 8.04 124 ILE A C 1
ATOM 743 O O . ILE A 1 105 ? 35.779 18.793 19.797 1.00 9.18 124 ILE A O 1
ATOM 748 N N . ILE A 1 106 ? 36.363 18.809 21.952 1.00 8.25 125 ILE A N 1
ATOM 749 C CA . ILE A 1 106 ? 37.223 17.640 21.807 1.00 8.48 125 ILE A CA 1
ATOM 750 C C . ILE A 1 106 ? 36.381 16.388 21.497 1.00 9.07 125 ILE A C 1
ATOM 751 O O . ILE A 1 106 ? 36.764 15.571 20.659 1.00 9.28 125 ILE A O 1
ATOM 756 N N . ASN A 1 107 ? 35.236 16.267 22.151 1.00 8.55 126 ASN A N 1
ATOM 757 C CA . ASN A 1 107 ? 34.302 15.198 21.817 1.00 9.22 126 ASN A CA 1
ATOM 758 C C . ASN A 1 107 ? 33.809 15.337 20.363 1.00 8.70 126 ASN A C 1
ATOM 759 O O . ASN A 1 107 ? 33.699 14.352 19.624 1.00 9.79 126 ASN A O 1
ATOM 764 N N . THR A 1 108 ? 33.498 16.571 19.933 1.00 8.86 127 THR A N 1
ATOM 765 C CA . THR A 1 108 ? 33.098 16.762 18.531 1.00 8.98 127 THR A CA 1
ATOM 766 C C . THR A 1 108 ? 34.200 16.274 17.580 1.00 8.53 127 THR A C 1
ATOM 767 O O . THR A 1 108 ? 33.919 15.560 16.603 1.00 9.73 127 THR A O 1
ATOM 771 N N . PHE A 1 109 ? 35.449 16.601 17.899 1.00 8.63 128 PHE A N 1
ATOM 772 C CA . PHE A 1 109 ? 36.567 16.166 17.095 1.00 9.24 128 PHE A CA 1
ATOM 773 C C . PHE A 1 109 ? 36.679 14.637 17.018 1.00 9.70 128 PHE A C 1
ATOM 774 O O . PHE A 1 109 ? 36.757 14.046 15.912 1.00 10.52 128 PHE A O 1
ATOM 782 N N . ILE A 1 110 ? 36.675 13.994 18.184 1.00 10.48 129 ILE A N 1
ATOM 783 C CA . ILE A 1 110 ? 36.866 12.538 18.251 1.00 9.59 129 ILE A CA 1
ATOM 784 C C . ILE A 1 110 ? 35.732 11.829 17.502 1.00 10.58 129 ILE A C 1
ATOM 785 O O . ILE A 1 110 ? 35.974 10.866 16.779 1.00 11.32 129 ILE A O 1
ATOM 790 N N . GLU A 1 111 ? 34.501 12.309 17.682 1.00 9.97 130 GLU A N 1
ATOM 791 C CA . GLU A 1 111 ? 33.354 11.641 17.089 1.00 10.88 130 GLU A CA 1
ATOM 792 C C . GLU A 1 111 ? 33.217 11.870 15.578 1.00 12.25 130 GLU A C 1
ATOM 793 O O . GLU A 1 111 ? 32.523 11.112 14.863 1.00 16.28 130 GLU A O 1
ATOM 799 N N . GLY A 1 112 ? 33.896 12.880 15.069 1.00 12.23 131 GLY A N 1
ATOM 800 C CA . GLY A 1 112 ? 33.821 13.227 13.665 1.00 14.10 131 GLY A CA 1
ATOM 801 C C . GLY A 1 112 ? 34.981 12.752 12.806 1.00 14.79 131 GLY A C 1
ATOM 802 O O . GLY A 1 112 ? 34.974 12.959 11.591 1.00 17.94 131 GLY A O 1
ATOM 803 N N . HIS A 1 113 ? 36.007 12.170 13.435 1.00 13.84 132 HIS A N 1
ATOM 804 C CA . HIS A 1 113 ? 37.188 11.677 12.736 1.00 15.26 132 HIS A CA 1
ATOM 805 C C . HIS A 1 113 ? 37.392 10.204 13.110 1.00 16.88 132 HIS A C 1
ATOM 806 O O . HIS A 1 113 ? 37.327 9.876 14.281 1.00 21.12 132 HIS A O 1
ATOM 813 N N . SER A 1 114 ? 37.657 9.332 12.147 1.00 19.16 133 SER A N 1
ATOM 814 C CA . SER A 1 114 ? 37.958 7.945 12.467 1.00 19.43 133 SER A CA 1
ATOM 815 C C . SER A 1 114 ? 39.369 7.853 13.036 1.00 17.49 133 SER A C 1
ATOM 816 O O . SER A 1 114 ? 40.338 8.197 12.358 1.00 20.04 133 SER A O 1
ATOM 819 N N . LEU A 1 115 ? 39.453 7.442 14.290 1.00 16.06 134 LEU A N 1
ATOM 820 C CA . LEU A 1 115 ? 40.721 7.291 14.977 1.00 15.54 134 LEU A CA 1
ATOM 821 C C . LEU A 1 115 ? 41.011 5.819 15.292 1.00 16.44 134 LEU A C 1
ATOM 822 O O . LEU A 1 115 ? 42.012 5.501 15.945 1.00 15.32 134 LEU A O 1
ATOM 827 N N . LYS A 1 116 ? 40.153 4.931 14.800 1.00 18.31 135 LYS A N 1
ATOM 828 C CA . LYS A 1 116 ? 40.388 3.481 14.878 1.00 21.52 135 LYS A CA 1
ATOM 829 C C . LYS A 1 116 ? 41.742 3.092 14.305 1.00 18.34 135 LYS A C 1
ATOM 830 O O . LYS A 1 116 ? 42.134 3.567 13.241 1.00 22.06 135 LYS A O 1
ATOM 836 N N . GLY A 1 117 ? 42.483 2.281 15.062 1.00 19.65 136 GLY A N 1
ATOM 837 C CA . GLY A 1 117 ? 43.781 1.807 14.640 1.00 20.77 136 GLY A CA 1
ATOM 838 C C . GLY A 1 117 ? 44.947 2.707 14.972 1.00 19.01 136 GLY A C 1
ATOM 839 O O . GLY A 1 117 ? 46.078 2.264 14.921 1.00 23.61 136 GLY A O 1
ATOM 840 N N . LYS A 1 118 ? 44.681 3.950 15.342 1.00 15.91 137 LYS A N 1
ATOM 841 C CA . LYS A 1 118 ? 45.715 4.911 15.625 1.00 16.05 137 LYS A CA 1
ATOM 842 C C . LYS A 1 118 ? 46.089 4.933 17.106 1.00 13.46 137 LYS A C 1
ATOM 843 O O . LYS A 1 118 ? 45.327 4.509 17.981 1.00 18.00 137 LYS A O 1
ATOM 849 N N . THR A 1 119 ? 47.281 5.446 17.385 1.00 14.11 138 THR A N 1
ATOM 850 C CA . THR A 1 119 ? 47.685 5.749 18.748 1.00 12.67 138 THR A CA 1
ATOM 851 C C . THR A 1 119 ? 47.156 7.148 19.041 1.00 10.86 138 THR A C 1
ATOM 852 O O . THR A 1 119 ? 47.438 8.074 18.277 1.00 13.76 138 THR A O 1
ATOM 856 N N . VAL A 1 120 ? 46.427 7.323 20.153 1.00 10.90 139 VAL A N 1
ATOM 857 C CA . VAL A 1 120 ? 45.791 8.609 20.499 1.00 10.06 139 VAL A CA 1
ATOM 858 C C . VAL A 1 120 ? 46.337 9.052 21.856 1.00 9.48 139 VAL A C 1
ATOM 859 O O . VAL A 1 120 ? 46.316 8.270 22.806 1.00 9.83 139 VAL A O 1
ATOM 863 N N . VAL A 1 121 ? 46.823 10.289 21.949 1.00 10.15 140 VAL A N 1
ATOM 864 C CA . VAL A 1 121 ? 47.559 10.755 23.129 1.00 10.00 140 VAL A CA 1
ATOM 865 C C . VAL A 1 121 ? 47.077 12.169 23.489 1.00 9.34 140 VAL A C 1
ATOM 866 O O . VAL A 1 121 ? 47.212 13.072 22.683 1.00 9.25 140 VAL A O 1
ATOM 870 N N . PRO A 1 122 ? 46.480 12.342 24.677 1.00 8.45 141 PRO A N 1
ATOM 871 C CA . PRO A 1 122 ? 46.050 13.699 25.036 1.00 8.91 141 PRO A CA 1
ATOM 872 C C . PRO A 1 122 ? 47.215 14.547 25.537 1.00 9.15 141 PRO A C 1
ATOM 873 O O . PRO A 1 122 ? 48.201 14.029 26.035 1.00 9.63 141 PRO A O 1
ATOM 877 N N . PHE A 1 123 ? 47.059 15.849 25.446 1.00 8.79 142 PHE A N 1
ATOM 878 C CA . PHE A 1 123 ? 47.917 16.792 26.138 1.00 8.62 142 PHE A CA 1
ATOM 879 C C . PHE A 1 123 ? 47.113 18.010 26.496 1.00 8.32 142 PHE A C 1
ATOM 880 O O . PHE A 1 123 ? 46.035 18.237 25.939 1.00 8.67 142 PHE A O 1
ATOM 888 N N . ALA A 1 124 ? 47.622 18.826 27.416 1.00 8.91 143 ALA A N 1
ATOM 889 C CA . ALA A 1 124 ? 46.812 19.932 27.914 1.00 8.56 143 ALA A CA 1
ATOM 890 C C . ALA A 1 124 ? 47.641 21.056 28.457 1.00 9.50 143 ALA A C 1
ATOM 891 O O . ALA A 1 124 ? 48.832 20.885 28.745 1.00 9.80 143 ALA A O 1
ATOM 893 N N . THR A 1 125 ? 46.994 22.205 28.575 1.00 9.80 144 THR A N 1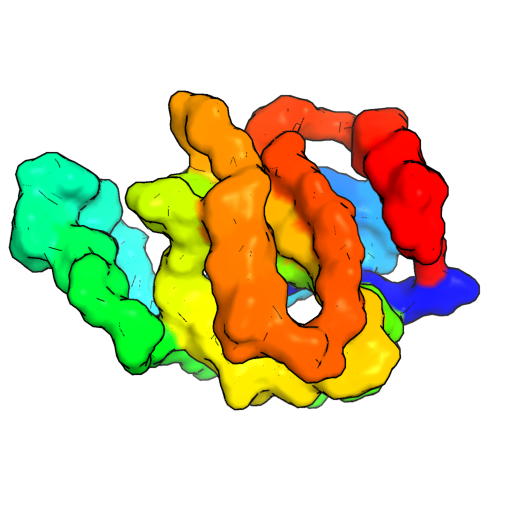
ATOM 894 C CA . THR A 1 125 ? 47.462 23.282 29.436 1.00 9.95 144 THR A CA 1
ATOM 895 C C . THR A 1 125 ? 46.380 23.604 30.454 1.00 9.24 144 THR A C 1
ATOM 896 O O . THR A 1 125 ? 45.215 23.252 30.270 1.00 9.91 144 THR A O 1
ATOM 900 N N . SER A 1 126 ? 46.762 24.245 31.565 1.00 10.70 145 SER A N 1
ATOM 901 C CA . SER A 1 126 ? 45.822 24.509 32.660 1.00 11.78 145 SER A CA 1
ATOM 902 C C . SER A 1 126 ? 46.350 25.611 33.540 1.00 12.51 145 SER A C 1
ATOM 903 O O . SER A 1 126 ? 47.526 26.017 33.438 1.00 14.18 145 SER A O 1
ATOM 906 N N . GLY A 1 127 ? 45.468 26.024 34.434 1.00 14.80 146 GLY A N 1
ATOM 907 C CA . GLY A 1 127 ? 45.819 26.939 35.511 1.00 14.12 146 GLY A CA 1
ATOM 908 C C . GLY A 1 127 ? 46.337 26.263 36.760 1.00 16.07 146 GLY A C 1
ATOM 909 O O . GLY A 1 127 ? 46.431 26.923 37.810 1.00 20.00 146 GLY A O 1
ATOM 910 N N . GLY A 1 128 ? 46.681 24.982 36.663 1.00 15.85 147 GLY A N 1
ATOM 911 C CA . GLY A 1 128 ? 47.133 24.213 37.825 1.00 17.50 147 GLY A CA 1
ATOM 912 C C . GLY A 1 128 ? 46.652 22.773 37.874 1.00 16.93 147 GLY A C 1
ATOM 913 O O . GLY A 1 128 ? 47.354 21.883 38.408 1.00 19.02 147 GLY A O 1
ATOM 914 N N . SER A 1 129 ? 45.441 22.524 37.377 1.00 16.15 148 SER A N 1
ATOM 915 C CA . SER A 1 129 ? 44.926 21.169 37.409 1.00 15.24 148 SER A CA 1
ATOM 916 C C . SER A 1 129 ? 45.815 20.245 36.600 1.00 12.20 148 SER A C 1
ATOM 917 O O . SER A 1 129 ? 46.349 20.622 35.552 1.00 12.71 148 SER A O 1
ATOM 920 N N . SER A 1 130 ? 45.913 19.005 37.061 1.00 13.23 149 SER A N 1
ATOM 921 C CA . SER A 1 130 ? 46.593 17.954 36.325 1.00 12.44 149 SER A CA 1
ATOM 922 C C . SER A 1 130 ? 45.714 17.494 35.168 1.00 12.03 149 SER A C 1
ATOM 923 O O . SER A 1 130 ? 44.491 17.710 35.145 1.00 12.25 149 SER A O 1
ATOM 926 N N . ILE A 1 131 ? 46.330 16.830 34.216 1.00 10.77 150 ILE A N 1
ATOM 927 C CA . ILE A 1 131 ? 45.593 16.287 33.090 1.00 10.42 150 ILE A CA 1
ATOM 928 C C . ILE A 1 131 ? 44.806 15.032 33.418 1.00 10.15 150 ILE A C 1
ATOM 929 O O . ILE A 1 131 ? 43.902 14.672 32.669 1.00 10.43 150 ILE A O 1
ATOM 934 N N . GLY A 1 132 ? 45.143 14.359 34.514 1.00 10.76 151 GLY A N 1
ATOM 935 C CA . GLY A 1 132 ? 44.636 13.014 34.759 1.00 11.60 151 GLY A CA 1
ATOM 936 C C . GLY A 1 132 ? 43.141 12.825 34.659 1.00 10.91 151 GLY A C 1
ATOM 937 O O . GLY A 1 132 ? 42.669 11.876 34.007 1.00 11.19 151 GLY A O 1
ATOM 938 N N . ASN A 1 133 ? 42.383 13.695 35.324 1.00 10.73 152 ASN A N 1
ATOM 939 C CA . ASN A 1 133 ? 40.926 13.526 35.280 1.00 9.67 152 ASN A CA 1
ATOM 940 C C . ASN A 1 133 ? 40.352 13.598 33.874 1.00 10.08 152 ASN A C 1
ATOM 941 O O . ASN A 1 133 ? 39.591 12.726 33.451 1.00 10.10 152 ASN A O 1
ATOM 946 N N . SER A 1 134 ? 40.799 14.597 33.137 1.00 9.60 153 SER A N 1
ATOM 947 C CA . SER A 1 134 ? 40.259 14.815 31.801 1.00 9.15 153 SER A CA 1
ATOM 948 C C . SER A 1 134 ? 40.592 13.618 30.934 1.00 8.55 153 SER A C 1
ATOM 949 O O . SER A 1 134 ? 39.774 13.178 30.130 1.00 9.57 153 SER A O 1
ATOM 952 N N . ALA A 1 135 ? 41.830 13.105 31.049 1.00 9.62 154 ALA A N 1
ATOM 953 C CA . ALA A 1 135 ? 42.268 11.970 30.271 1.00 10.34 154 ALA A CA 1
ATOM 954 C C . ALA A 1 135 ? 41.518 10.692 30.636 1.00 9.85 154 ALA A C 1
ATOM 955 O O . ALA A 1 135 ? 41.160 9.900 29.765 1.00 10.73 154 ALA A O 1
ATOM 957 N N . THR A 1 136 ? 41.273 10.506 31.919 1.00 9.91 155 THR A N 1
ATOM 958 C CA . THR A 1 136 ? 40.485 9.351 32.391 1.00 10.61 155 THR A CA 1
ATOM 959 C C . THR A 1 136 ? 39.075 9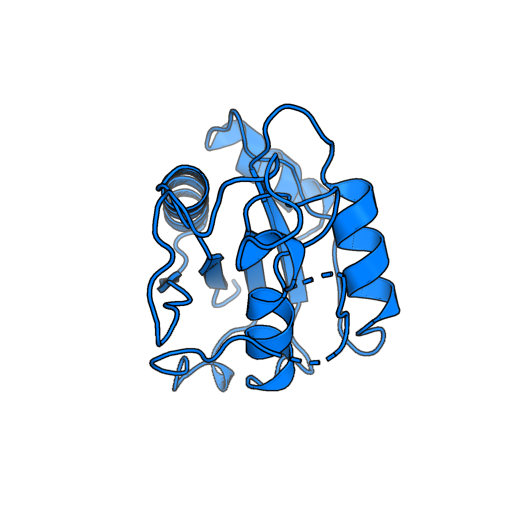.375 31.803 1.00 10.31 155 THR A C 1
ATOM 960 O O . THR A 1 136 ? 38.589 8.361 31.310 1.00 10.90 155 THR A O 1
ATOM 964 N N . VAL A 1 137 ? 38.431 10.536 31.858 1.00 9.79 156 VAL A N 1
ATOM 965 C CA . VAL A 1 137 ? 37.064 10.650 31.322 1.00 9.52 156 VAL A CA 1
ATOM 966 C C . VAL A 1 137 ? 37.055 10.401 29.805 1.00 9.68 156 VAL A C 1
ATOM 967 O O . VAL A 1 137 ? 36.194 9.679 29.294 1.00 10.59 156 VAL A O 1
ATOM 971 N N . LEU A 1 138 ? 38.028 10.941 29.068 1.00 8.88 157 LEU A N 1
ATOM 972 C CA . LEU A 1 138 ? 38.093 10.669 27.647 1.00 9.59 157 LEU A CA 1
ATOM 973 C C . LEU A 1 138 ? 38.297 9.181 27.350 1.00 9.05 157 LEU A C 1
ATOM 974 O O . LEU A 1 138 ? 37.629 8.651 26.443 1.00 10.84 157 LEU A O 1
ATOM 979 N N . LYS A 1 139 ? 39.190 8.528 28.094 1.00 9.36 158 LYS A N 1
ATOM 980 C CA . LYS A 1 139 ? 39.468 7.098 27.872 1.00 10.54 158 LYS A CA 1
ATOM 981 C C . LYS A 1 139 ? 38.215 6.255 28.138 1.00 10.70 158 LYS A C 1
ATOM 982 O O . LYS A 1 139 ? 37.910 5.348 27.379 1.00 12.05 158 LYS A O 1
ATOM 988 N N . LYS A 1 140 ? 37.469 6.612 29.189 1.00 10.80 159 LYS A N 1
ATOM 989 C CA . LYS A 1 140 ? 36.238 5.903 29.508 1.00 10.20 159 LYS A CA 1
ATOM 990 C C . LYS A 1 140 ? 35.126 6.172 28.499 1.00 9.73 159 LYS A C 1
ATOM 991 O O . LYS A 1 140 ? 34.279 5.317 28.247 1.00 11.86 159 LYS A O 1
ATOM 997 N N . THR A 1 141 ? 35.114 7.378 27.940 1.00 10.26 160 THR A N 1
ATOM 998 C CA . THR A 1 141 ? 34.107 7.732 26.926 1.00 9.98 160 THR A CA 1
ATOM 999 C C . THR A 1 141 ? 34.354 7.030 25.582 1.00 10.23 160 THR A C 1
A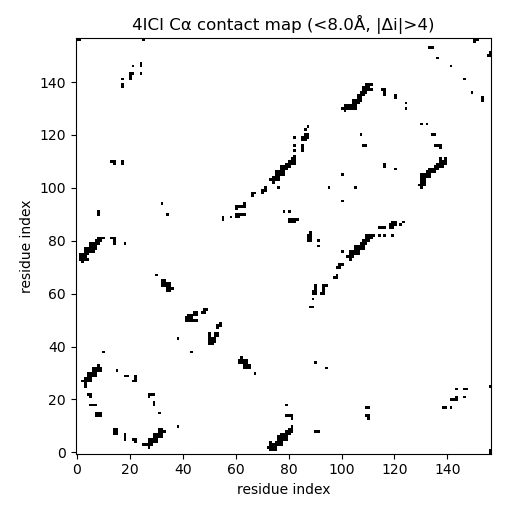TOM 1000 O O . THR A 1 141 ? 33.407 6.629 24.892 1.00 11.48 160 THR A O 1
ATOM 1004 N N . TYR A 1 142 ? 35.630 6.839 25.247 1.00 9.66 161 TYR A N 1
ATOM 1005 C CA . TYR A 1 142 ? 36.035 6.290 23.942 1.00 10.31 161 TYR A CA 1
ATOM 1006 C C . TYR A 1 142 ? 36.965 5.097 24.154 1.00 11.09 161 TYR A C 1
ATOM 1007 O O . TYR A 1 142 ? 38.149 5.117 23.777 1.00 11.19 161 TYR A O 1
ATOM 1016 N N . PRO A 1 143 ? 36.445 4.029 24.758 1.00 10.95 162 PRO A N 1
ATOM 1017 C CA . PRO A 1 143 ? 37.325 2.941 25.186 1.00 11.74 162 PRO A CA 1
ATOM 1018 C C . PRO A 1 143 ? 37.865 2.070 24.062 1.00 11.99 162 PRO A C 1
ATOM 1019 O O . PRO A 1 143 ? 38.825 1.318 24.294 1.00 14.54 162 PRO A O 1
ATOM 1023 N N . ASP A 1 144 ? 37.286 2.175 22.872 1.00 11.64 163 ASP A N 1
ATOM 1024 C CA . ASP A 1 144 ? 37.772 1.418 21.720 1.00 12.76 163 ASP A CA 1
ATOM 1025 C C . ASP A 1 144 ? 39.024 1.996 21.118 1.00 13.92 163 ASP A C 1
ATOM 1026 O O . ASP A 1 144 ? 39.700 1.320 20.354 1.00 16.97 163 ASP A O 1
ATOM 1031 N N . LEU A 1 145 ? 39.363 3.242 21.453 1.00 11.78 164 LEU A N 1
ATOM 1032 C CA . LEU A 1 145 ? 40.601 3.833 20.957 1.00 12.29 164 LEU A CA 1
ATOM 1033 C C . LEU A 1 145 ? 41.824 3.376 21.712 1.00 10.88 164 LEU A C 1
ATOM 1034 O O . LEU A 1 145 ? 41.742 2.988 22.883 1.00 12.51 164 LEU A O 1
ATOM 1039 N N . ASN A 1 146 ? 42.969 3.467 21.033 1.00 11.30 165 ASN A N 1
ATOM 1040 C CA . ASN A 1 146 ? 44.254 3.089 21.641 1.00 10.92 165 ASN A CA 1
ATOM 1041 C C . ASN A 1 146 ? 44.896 4.296 22.333 1.00 11.02 165 ASN A C 1
ATOM 1042 O O . ASN A 1 146 ? 45.741 4.980 21.768 1.00 12.98 165 ASN A O 1
ATOM 1047 N N . TRP A 1 147 ? 44.445 4.562 23.547 1.00 11.39 166 TRP A N 1
ATOM 1048 C CA . TRP A 1 147 ? 44.912 5.709 24.330 1.00 9.95 166 TRP A CA 1
ATOM 1049 C C . TRP A 1 147 ? 46.227 5.420 24.999 1.00 10.38 166 TRP A C 1
ATOM 1050 O O . TRP A 1 147 ? 46.415 4.352 25.575 1.00 13.47 166 TRP A O 1
ATOM 1061 N N . LYS A 1 148 ? 47.123 6.388 24.949 1.00 10.20 167 LYS A N 1
ATOM 1062 C CA . LYS A 1 148 ? 48.335 6.377 25.754 1.00 10.90 167 LYS A CA 1
ATOM 1063 C C . LYS A 1 148 ? 48.316 7.542 26.697 1.00 10.95 167 LYS A C 1
ATOM 1064 O O . LYS A 1 148 ? 47.509 8.455 26.539 1.00 12.31 167 LYS A O 1
ATOM 1070 N N . GLU A 1 149 ? 49.204 7.510 27.688 1.00 11.25 168 GLU A N 1
ATOM 1071 C CA A GLU A 1 149 ? 49.249 8.511 28.724 0.65 10.53 168 GLU A CA 1
ATOM 1072 C CA B GLU A 1 149 ? 49.241 8.521 28.729 0.35 11.00 168 GLU A CA 1
ATOM 1073 C C . GLU A 1 149 ? 49.816 9.825 28.183 1.00 10.69 168 GLU A C 1
ATOM 1074 O O . GLU A 1 149 ? 50.875 9.848 27.536 1.00 12.18 168 GLU A O 1
ATOM 1085 N N . GLY A 1 150 ? 49.110 10.890 28.486 1.00 11.65 169 GLY A N 1
ATOM 1086 C CA . GLY A 1 150 ? 49.493 12.219 28.071 1.00 10.18 169 GLY A CA 1
ATOM 1087 C C . GLY A 1 150 ? 50.126 13.024 29.179 1.00 10.15 169 GLY A C 1
ATOM 1088 O O . GLY A 1 150 ? 50.412 12.522 30.279 1.00 11.09 169 GLY A O 1
ATOM 1089 N N . ARG A 1 151 ? 50.349 14.299 28.881 1.00 9.50 170 ARG A N 1
ATOM 1090 C CA . ARG A 1 151 ? 51.025 15.207 29.798 1.00 10.27 170 ARG A CA 1
ATOM 1091 C C . ARG A 1 151 ? 50.425 16.588 29.753 1.00 9.66 170 ARG A C 1
ATOM 1092 O O . ARG A 1 151 ? 49.954 17.049 28.701 1.00 10.10 170 ARG A O 1
ATOM 1100 N N . LEU A 1 152 ? 50.518 17.245 30.904 1.00 10.31 171 LEU A N 1
ATOM 1101 C CA . LEU A 1 152 ? 50.316 18.661 31.026 1.00 10.97 171 LEU A CA 1
ATOM 1102 C C . LEU A 1 152 ? 51.583 19.343 30.522 1.00 11.19 171 LEU A C 1
ATOM 1103 O O . LEU A 1 152 ? 52.695 19.042 30.983 1.00 13.87 171 LEU A O 1
ATOM 1108 N N . LEU A 1 153 ? 51.400 20.243 29.554 1.00 11.26 172 LEU A N 1
ATOM 1109 C CA . LEU A 1 153 ? 52.495 20.939 28.890 1.00 12.17 172 LEU A CA 1
ATOM 1110 C C . LEU A 1 153 ? 52.491 22.458 29.190 1.00 13.47 172 LEU A C 1
ATOM 1111 O O . LEU A 1 153 ? 52.712 23.288 28.303 1.00 16.93 172 LEU A O 1
ATOM 1116 N N . ASN A 1 154 ? 52.216 22.819 30.435 1.00 14.41 173 ASN A N 1
ATOM 1117 C CA . ASN A 1 154 ? 52.305 24.231 30.834 1.00 15.42 173 ASN A CA 1
ATOM 1118 C C . ASN A 1 154 ? 53.701 24.794 30.680 1.00 17.68 173 ASN A C 1
ATOM 1119 O O . ASN A 1 154 ? 53.877 25.941 30.260 1.00 19.07 173 ASN A O 1
ATOM 1124 N N . ARG A 1 155 ? 54.683 24.001 31.032 1.00 17.71 174 ARG A N 1
ATOM 1125 C CA . ARG A 1 155 ? 56.068 24.395 30.814 1.00 21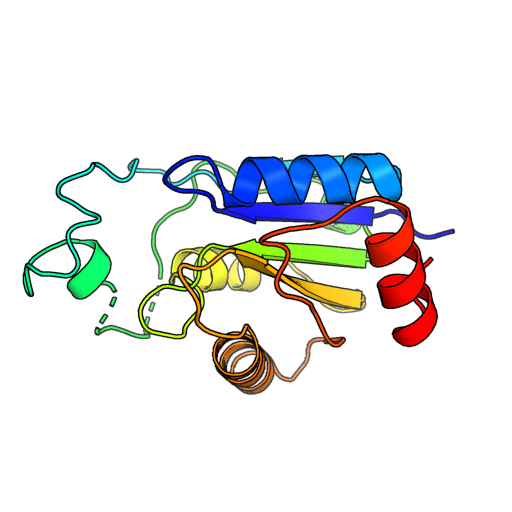.85 174 ARG A CA 1
ATOM 1126 C C . ARG A 1 155 ? 56.729 23.185 30.210 1.00 23.92 174 ARG A C 1
ATOM 1127 O O . ARG A 1 155 ? 56.801 22.122 30.861 1.00 28.10 174 ARG A O 1
ATOM 1130 N N . THR A 1 156 ? 57.135 23.292 28.949 1.00 19.72 175 THR A N 1
ATOM 1131 C CA . THR A 1 156 ? 57.758 22.173 28.306 1.00 19.61 175 THR A CA 1
ATOM 1132 C C . THR A 1 156 ? 58.898 22.605 27.403 1.00 18.49 175 THR A C 1
ATOM 1133 O O . THR A 1 156 ? 59.104 23.803 27.136 1.00 22.62 175 THR A O 1
ATOM 1137 N N . ASP A 1 157 ? 59.669 21.617 26.991 1.00 19.17 176 ASP A N 1
ATOM 1138 C CA . ASP A 1 157 ? 60.746 21.783 26.040 1.00 19.42 176 ASP A CA 1
ATOM 1139 C C . ASP A 1 157 ? 61.001 20.456 25.362 1.00 17.84 176 ASP A C 1
ATOM 1140 O O . ASP A 1 157 ? 60.359 19.436 25.683 1.00 17.94 176 ASP A O 1
ATOM 1145 N N . GLU A 1 158 ? 61.869 20.480 24.369 1.00 17.15 177 GLU A N 1
ATOM 1146 C CA . GLU A 1 158 ? 62.113 19.347 23.535 1.00 17.30 177 GLU A CA 1
ATOM 1147 C C . GLU A 1 158 ? 62.622 18.158 24.363 1.00 16.32 177 GLU A C 1
ATOM 1148 O O . GLU A 1 158 ? 62.221 17.030 24.122 1.00 17.24 177 GLU A O 1
ATOM 1154 N N . LYS A 1 159 ? 63.516 18.395 25.316 1.00 15.96 178 LYS A N 1
ATOM 1155 C CA . LYS A 1 159 ? 64.068 17.300 26.122 1.00 17.35 178 LYS A CA 1
ATOM 1156 C C . LYS A 1 159 ? 62.981 16.624 26.943 1.00 14.23 178 LYS A C 1
ATOM 1157 O O . LYS A 1 159 ? 62.965 15.389 27.078 1.00 15.44 178 LYS A O 1
ATOM 1163 N N . ALA A 1 160 ? 62.069 17.408 27.485 1.00 14.45 179 ALA A N 1
ATOM 1164 C CA . ALA A 1 160 ? 60.990 16.840 28.287 1.00 14.26 179 ALA A CA 1
ATOM 1165 C C . ALA A 1 160 ? 59.995 16.092 27.397 1.00 13.53 179 ALA A C 1
ATOM 1166 O O . ALA A 1 160 ? 59.486 15.030 27.781 1.00 13.26 179 ALA A O 1
ATOM 1168 N N . ILE A 1 161 ? 59.706 16.638 26.220 1.00 13.59 180 ILE A N 1
ATOM 1169 C CA . ILE A 1 161 ? 58.820 15.966 25.268 1.00 12.99 180 ILE A CA 1
ATOM 1170 C C . ILE A 1 161 ? 59.417 14.633 24.847 1.00 12.98 180 ILE A C 1
ATOM 1171 O O . ILE A 1 161 ? 58.733 13.606 24.856 1.00 14.36 180 ILE A O 1
ATOM 1176 N N . ARG A 1 162 ? 60.705 14.623 24.516 1.00 13.69 181 ARG A N 1
ATOM 1177 C CA . ARG A 1 162 ? 61.332 13.394 24.080 1.00 14.66 181 ARG A CA 1
ATOM 1178 C C . ARG A 1 162 ? 61.305 12.333 25.178 1.00 14.24 181 ARG A C 1
ATOM 1179 O O . ARG A 1 162 ? 61.078 11.166 24.890 1.00 13.81 181 ARG A O 1
ATOM 1187 N N . ALA A 1 163 ? 61.507 12.734 26.429 1.00 13.15 182 ALA A N 1
ATOM 1188 C CA . ALA A 1 163 ? 61.497 11.773 27.536 1.00 12.26 182 ALA A CA 1
ATOM 1189 C C . ALA A 1 163 ? 60.097 11.152 27.693 1.00 13.28 182 ALA A C 1
ATOM 1190 O O . ALA A 1 163 ? 59.949 9.943 27.852 1.00 12.34 182 ALA A O 1
ATOM 1192 N N . TRP A 1 164 ? 59.063 11.993 27.676 1.00 12.15 183 TRP A N 1
ATOM 1193 C CA . TRP A 1 164 ? 57.676 11.520 27.701 1.00 11.30 183 TRP A CA 1
ATOM 1194 C C . TRP A 1 164 ? 57.418 10.490 26.594 1.00 10.67 183 TRP A C 1
ATOM 1195 O O . TRP A 1 164 ? 56.861 9.401 26.834 1.00 10.68 183 TRP A O 1
ATOM 1206 N N . LEU A 1 165 ? 57.799 10.838 25.361 1.00 11.16 184 LEU A N 1
ATOM 1207 C CA . LEU A 1 165 ? 57.505 9.958 24.233 1.00 12.43 184 LEU A CA 1
ATOM 1208 C C . LEU A 1 165 ? 58.282 8.633 24.263 1.00 11.92 184 LEU A C 1
ATOM 1209 O O . LEU A 1 165 ? 57.775 7.598 23.820 1.00 13.30 184 LEU A O 1
ATOM 1214 N N . ASP A 1 166 ? 59.450 8.642 24.880 1.00 12.42 185 ASP A N 1
ATOM 1215 C CA . ASP A 1 166 ? 60.148 7.379 25.123 1.00 13.50 185 ASP A CA 1
ATOM 1216 C C . ASP A 1 166 ? 59.429 6.518 26.146 1.00 11.97 185 ASP A C 1
ATOM 1217 O O . ASP A 1 166 ? 59.299 5.291 25.973 1.00 14.32 185 ASP A O 1
ATOM 1222 N N . VAL A 1 167 ? 58.929 7.136 27.211 1.00 11.52 186 VAL A N 1
ATOM 1223 C CA . VAL A 1 167 ? 58.175 6.379 28.236 1.00 12.87 186 VAL A CA 1
ATOM 1224 C C . VAL A 1 167 ? 56.960 5.692 27.623 1.00 14.11 186 VAL A C 1
ATOM 1225 O O . VAL A 1 167 ? 56.667 4.523 27.933 1.00 16.55 186 VAL A O 1
ATOM 1229 N N . ILE A 1 168 ? 56.211 6.432 26.801 1.00 12.87 187 ILE A N 1
ATOM 1230 C CA . ILE A 1 168 ? 54.973 5.889 26.225 1.00 12.70 187 ILE A CA 1
ATOM 1231 C C . ILE A 1 168 ? 55.192 5.150 24.901 1.00 15.67 187 ILE A C 1
ATOM 1232 O O . ILE A 1 168 ? 54.248 4.628 24.322 1.00 16.82 187 ILE A O 1
ATOM 1237 N N . ALA A 1 169 ? 56.441 5.082 24.459 1.00 14.96 188 ALA A N 1
ATOM 1238 C CA . ALA A 1 169 ? 56.830 4.354 23.235 1.00 16.37 188 ALA A CA 1
ATOM 1239 C C . ALA A 1 169 ? 56.131 4.862 21.966 1.00 17.21 188 ALA A C 1
ATOM 1240 O O . ALA A 1 169 ? 55.600 4.072 21.154 1.00 19.85 188 ALA A O 1
ATOM 1242 N N . VAL A 1 170 ? 56.184 6.184 21.785 1.00 16.59 189 VAL A N 1
ATOM 1243 C CA . VAL A 1 170 ? 55.751 6.841 20.550 1.00 17.99 189 VAL A CA 1
ATOM 1244 C C . VAL A 1 170 ? 56.933 7.389 19.789 1.00 22.95 189 VAL A C 1
ATOM 1245 O O . VAL A 1 170 ? 57.765 8.098 20.366 1.00 24.28 189 VAL A O 1
ATOM 1249 N N . LYS A 1 171 ? 57.002 7.070 18.494 1.00 28.28 190 LYS A N 1
ATOM 1250 C CA . LYS A 1 171 ? 58.120 7.507 17.651 1.00 34.00 190 LYS A CA 1
ATOM 1251 C C . LYS A 1 171 ? 57.675 7.824 16.221 1.00 37.68 190 LYS A C 1
ATOM 1252 O O . LYS A 1 171 ? 56.785 7.153 15.718 1.00 39.63 190 LYS A O 1
#

Nearest PDB structures (foldseek):
  4ici-assembly1_A  TM=1.006E+00  e=8.185E-34  Bacteroides eggerthii DSM 20697
  3klb-assembly1_A  TM=9.848E-01  e=5.202E-23  Bacteroides fragilis NCTC 9343
  4j8p-assembly1_A  TM=9.688E-01  e=5.390E-22  Bacteroides uniformis ATCC 8492
  3edo-assembly2_B  TM=8.118E-01  e=2.837E-09  Lactobacillus acidophilus NCFM
  2n1m-assembly1_A  TM=7.542E-01  e=1.317E-05  Lactobacillus acidophilus NCFM

Secondary structure (DSSP, 8-state):
---EEEEE--SSSHHHHHHHHHHHHHT-EEEE--BSSPPPTGGG-TT-TTSHHHH------PPBS---TTGGG-SEEEEEEE-BTTB--HHHHHHHHHS--TTSEEEEEEE-SS--SHHHHHHHHHHSTTSEE---EE-SS--HHHHHHHHHHHT--

Radius of gyration: 14.76 Å; Cα contacts (8 Å, |Δi|>4): 289; chains: 1; bounding box: 39×35×32 Å

Sequence (157 aa):
NSKILVAYFSATGTTARAAEKLGAAVGGDLYPIAPAQPYTSSADLDWNNKRSRSSVEENDPKKRPAIKKSSKKENIGTYDVVFIGYPIIWWDLAPRIINTFIEGHSLKGKTVVPFATSGGSSIGNSATVLKKTYPDLNWKEEGRLLNRTDEKAIRAWLDVIAVK